Protein AF-A0A2V6PQA6-F1 (afdb_monomer)

Mean predicted aligned error: 8.8 Å

Secondary structure (DSSP, 8-state):
-----SGGG-S---HHHHHHHHHHHHHHHHT-SS--S--S---EEE--SS-EEE-S--HHHHHHTT----EEEEESTT-HHHHHTT----EEEEETHHHHHTT--HHHHHHHS--SSSTTHHHHHHHHHHHHHHHHPPPP---

Foldseek 3Di:
DDADFAPVVHDDRDPVRRVQSVVLRVCVVPVPPDDPDRDPKDWDWDVDVVIDIDIDDDPVRCVVVVHDWFKFKFFLLPQPLCVVVVRRHDMDMDIQVVCPVVVHDLVNQLVPQDDDRDPSVRSNRRSVRRVVVVVVDDPDPDD

Sequence (143 aa):
GVFAAGDVIGPPGLASIAMEQARVAVCHAFGIDFKKVADRFHPTYVFSIPEAAWVGLTEEEARTGGLDYETGRSSFGTNAKARISGFPDGLVKLVFQFVIHESGTIEHFIDATFAVPTRSEAYKYAAYDGLTRLSRRKPAMTR

Structure (mmCIF, N/CA/C/O backbone):
data_AF-A0A2V6PQA6-F1
#
_entry.id   AF-A0A2V6PQA6-F1
#
loop_
_atom_site.group_PDB
_atom_site.id
_atom_site.type_symbol
_atom_site.label_atom_id
_atom_site.label_alt_id
_atom_site.label_comp_id
_atom_site.label_asym_id
_atom_site.label_entity_id
_atom_site.label_seq_id
_atom_site.pdbx_PDB_ins_code
_atom_site.Cartn_x
_atom_site.Cartn_y
_atom_site.Cartn_z
_atom_site.occupancy
_atom_site.B_iso_or_equiv
_atom_site.auth_seq_id
_atom_site.auth_comp_id
_atom_site.auth_asym_id
_atom_site.auth_atom_id
_atom_site.pdbx_PDB_model_num
ATOM 1 N N . GLY A 1 1 ? -17.694 8.487 26.019 1.00 84.44 1 GLY A N 1
ATOM 2 C CA . GLY A 1 1 ? -16.249 8.319 26.280 1.00 84.44 1 GLY A CA 1
ATOM 3 C C . GLY A 1 1 ? -15.473 9.432 25.604 1.00 84.44 1 GLY A C 1
ATOM 4 O O . GLY A 1 1 ? -16.081 10.202 24.871 1.00 84.44 1 GLY A O 1
ATOM 5 N N . VAL A 1 2 ? -14.166 9.523 25.855 1.00 94.00 2 VAL A N 1
ATOM 6 C CA . VAL A 1 2 ? -13.243 10.432 25.149 1.00 94.00 2 VAL A CA 1
ATOM 7 C C . VAL A 1 2 ? -12.472 9.610 24.114 1.00 94.00 2 VAL A C 1
ATOM 9 O O . VAL A 1 2 ? -12.054 8.497 24.426 1.00 94.00 2 VAL A O 1
ATOM 12 N N . PHE A 1 3 ? -12.307 10.134 22.899 1.00 94.81 3 PHE A N 1
ATOM 13 C CA . PHE A 1 3 ? -11.633 9.455 21.787 1.00 94.81 3 PHE A CA 1
ATOM 14 C C . PHE A 1 3 ? -10.493 10.318 21.240 1.00 94.81 3 PHE A C 1
ATOM 16 O O . PHE A 1 3 ? -10.538 11.542 21.352 1.00 94.81 3 PHE A O 1
ATOM 23 N N . ALA A 1 4 ? -9.496 9.679 20.630 1.00 94.00 4 ALA A N 1
ATOM 24 C CA . ALA A 1 4 ? -8.336 10.334 20.034 1.00 94.00 4 ALA A CA 1
ATOM 25 C C . ALA A 1 4 ? -7.954 9.653 18.709 1.00 94.00 4 ALA A C 1
ATOM 27 O O . ALA A 1 4 ? -8.195 8.458 18.535 1.00 94.00 4 ALA A O 1
ATOM 28 N N . ALA A 1 5 ? -7.385 10.422 17.780 1.00 94.75 5 ALA A N 1
ATOM 29 C CA . ALA A 1 5 ? -6.944 9.966 16.463 1.00 94.75 5 ALA A CA 1
ATOM 30 C C . ALA A 1 5 ? -5.798 10.852 15.946 1.00 94.75 5 ALA A C 1
ATOM 32 O O . ALA A 1 5 ? -5.688 12.014 16.341 1.00 94.75 5 ALA A O 1
ATOM 33 N N . GLY A 1 6 ? -4.986 10.313 15.038 1.00 94.00 6 GLY A N 1
ATOM 34 C CA . GLY A 1 6 ? -3.800 10.959 14.483 1.00 94.00 6 GLY A CA 1
ATOM 35 C C . GLY A 1 6 ? -2.579 10.834 15.389 1.00 94.00 6 GLY A C 1
ATOM 36 O O . GLY A 1 6 ? -2.540 10.008 16.296 1.00 94.00 6 GLY A O 1
ATOM 37 N N . ASP A 1 7 ? -1.586 11.688 15.169 1.00 95.50 7 ASP A N 1
ATOM 38 C CA . ASP A 1 7 ? -0.260 11.583 15.796 1.00 95.50 7 ASP A CA 1
ATOM 39 C C . ASP A 1 7 ? -0.286 11.546 17.335 1.00 95.50 7 ASP A C 1
ATOM 41 O O . ASP A 1 7 ? 0.620 11.003 17.966 1.00 95.50 7 ASP A O 1
ATOM 45 N N . VAL A 1 8 ? -1.352 12.066 17.956 1.00 95.25 8 VAL A N 1
ATOM 46 C CA . VAL A 1 8 ? -1.566 12.019 19.412 1.00 95.25 8 VAL A CA 1
ATOM 47 C C . VAL A 1 8 ? -1.670 10.591 19.967 1.00 95.25 8 VAL A C 1
ATOM 49 O O . VAL A 1 8 ? -1.405 10.385 21.149 1.00 95.25 8 VAL A O 1
ATOM 52 N N . ILE A 1 9 ? -2.038 9.602 19.140 1.00 92.38 9 ILE A N 1
ATOM 53 C CA . ILE A 1 9 ? -2.107 8.187 19.540 1.00 92.38 9 ILE A CA 1
ATOM 54 C C . ILE A 1 9 ? -0.844 7.389 19.178 1.00 92.38 9 ILE A C 1
ATOM 56 O O . ILE A 1 9 ? -0.793 6.186 19.431 1.00 92.38 9 ILE A O 1
ATOM 60 N N . GLY A 1 10 ? 0.188 8.050 18.641 1.00 89.62 10 GLY A N 1
ATOM 61 C CA . GLY A 1 10 ? 1.462 7.438 18.270 1.00 89.62 10 GLY A CA 1
ATOM 62 C C . GLY A 1 10 ? 1.595 7.109 16.774 1.00 89.62 10 GLY A C 1
ATOM 63 O O . GLY A 1 10 ? 0.729 7.459 15.972 1.00 89.62 10 GLY A O 1
ATOM 64 N N . PRO A 1 11 ? 2.713 6.476 16.373 1.00 84.75 11 PRO A N 1
ATOM 65 C CA . PRO A 1 11 ? 3.011 6.182 14.970 1.00 84.75 11 PRO A CA 1
ATOM 66 C C . PRO A 1 11 ? 2.042 5.154 14.344 1.00 84.75 11 PRO A C 1
ATOM 68 O O . PRO A 1 11 ? 1.489 4.325 15.070 1.00 84.75 11 PRO A O 1
ATOM 71 N N . PRO A 1 12 ? 1.895 5.134 12.999 1.00 81.19 12 PRO A N 1
ATOM 72 C CA . PRO A 1 12 ? 2.593 5.969 12.013 1.00 81.19 12 PRO A CA 1
ATOM 73 C C . PRO A 1 12 ? 1.897 7.322 11.801 1.00 81.19 12 PRO A C 1
ATOM 75 O O . PRO A 1 12 ? 0.687 7.374 11.591 1.00 81.19 12 PRO A O 1
ATOM 78 N N . GLY A 1 13 ? 2.673 8.412 11.796 1.00 86.56 13 GLY A N 1
ATOM 79 C CA . GLY A 1 13 ? 2.163 9.774 11.595 1.00 86.56 13 GLY A CA 1
ATOM 80 C C . GLY A 1 13 ? 1.854 10.081 10.129 1.00 86.56 13 GLY A C 1
ATOM 81 O O . GLY A 1 13 ? 2.609 10.786 9.462 1.00 86.56 13 GLY A O 1
ATOM 82 N N . LEU A 1 14 ? 0.774 9.498 9.601 1.00 89.62 14 LEU A N 1
ATOM 83 C CA . LEU A 1 14 ? 0.294 9.719 8.235 1.00 89.62 14 LEU A CA 1
ATOM 84 C C . LEU A 1 14 ? -1.124 10.291 8.252 1.00 89.62 14 LEU A C 1
ATOM 86 O O . LEU A 1 14 ? -2.009 9.778 8.936 1.00 89.62 14 LEU A O 1
ATOM 90 N N . ALA A 1 15 ? -1.371 11.307 7.423 1.00 91.12 15 ALA A N 1
ATOM 91 C CA . ALA A 1 15 ? -2.685 11.944 7.328 1.00 91.12 15 ALA A CA 1
ATOM 92 C C . ALA A 1 15 ? -3.798 10.954 6.933 1.00 91.12 15 ALA A C 1
ATOM 94 O O . ALA A 1 15 ? -4.892 11.002 7.489 1.00 91.12 15 ALA A O 1
ATOM 95 N N . SER A 1 16 ? -3.513 10.021 6.019 1.00 89.81 16 SER A N 1
ATOM 96 C CA . SER A 1 16 ? -4.447 8.958 5.622 1.00 89.81 16 SER A CA 1
ATOM 97 C C . SER A 1 16 ? -4.841 8.062 6.801 1.00 89.81 16 SER A C 1
ATOM 99 O O . SER A 1 16 ? -6.025 7.778 6.984 1.00 89.81 16 SER A O 1
ATOM 101 N N . ILE A 1 17 ? -3.869 7.687 7.638 1.00 90.44 17 ILE A N 1
ATOM 102 C CA . ILE A 1 17 ? -4.092 6.890 8.850 1.00 90.44 17 ILE A CA 1
ATOM 103 C C . ILE A 1 17 ? -4.904 7.693 9.868 1.00 90.44 17 ILE A C 1
ATOM 105 O O . ILE A 1 17 ? -5.867 7.177 10.428 1.00 90.44 17 ILE A O 1
ATOM 109 N N . ALA A 1 18 ? -4.584 8.973 10.071 1.00 93.38 18 ALA A N 1
ATOM 110 C CA . ALA A 1 18 ? -5.338 9.837 10.976 1.00 93.38 18 ALA A CA 1
ATOM 111 C C . ALA A 1 18 ? -6.820 9.947 10.566 1.00 93.38 18 ALA A C 1
ATOM 113 O O . ALA A 1 18 ? -7.708 9.861 11.417 1.00 93.38 18 ALA A O 1
ATOM 114 N N . MET A 1 19 ? -7.108 10.078 9.264 1.00 93.44 19 MET A N 1
ATOM 115 C CA . MET A 1 19 ? -8.482 10.101 8.738 1.00 93.44 19 MET A CA 1
ATOM 116 C C . MET A 1 19 ? -9.225 8.787 8.997 1.00 93.44 19 MET A C 1
ATOM 118 O O . MET A 1 19 ? -10.425 8.786 9.283 1.00 93.44 19 MET A O 1
ATOM 122 N N . GLU A 1 20 ? -8.531 7.659 8.893 1.00 92.44 20 GLU A N 1
ATOM 123 C CA . GLU A 1 20 ? -9.099 6.347 9.166 1.00 92.44 20 GLU A CA 1
ATOM 124 C C . GLU A 1 20 ? -9.371 6.131 10.660 1.00 92.44 20 GLU A C 1
ATOM 126 O O . GLU A 1 20 ? -10.477 5.740 11.041 1.00 92.44 20 GLU A O 1
ATOM 131 N N . GLN A 1 21 ? -8.401 6.454 11.513 1.00 93.94 21 GLN A N 1
ATOM 132 C CA . GLN A 1 21 ? -8.542 6.417 12.968 1.00 93.94 21 GLN A CA 1
ATOM 133 C C . GLN A 1 21 ? -9.698 7.314 13.431 1.00 93.94 21 GLN A C 1
ATOM 135 O O . GLN A 1 21 ? -10.512 6.902 14.259 1.00 93.94 21 GLN A O 1
ATOM 140 N N . ALA A 1 22 ? -9.836 8.510 12.850 1.00 94.88 22 ALA A N 1
ATOM 141 C CA . ALA A 1 22 ? -10.949 9.412 13.134 1.00 94.88 22 ALA A CA 1
ATOM 142 C C . ALA A 1 22 ? -12.300 8.789 12.752 1.00 94.88 22 ALA A C 1
ATOM 144 O O . ALA A 1 22 ? -13.277 8.917 13.491 1.00 94.88 22 ALA A O 1
ATOM 145 N N . ARG A 1 23 ? -12.359 8.057 11.634 1.00 95.19 23 ARG A N 1
ATOM 146 C CA . ARG A 1 23 ? -13.569 7.341 11.212 1.00 95.19 23 ARG A CA 1
ATOM 147 C C . ARG A 1 23 ? -13.982 6.279 12.228 1.00 95.19 23 ARG A C 1
ATOM 149 O O . ARG A 1 23 ? -15.161 6.205 12.567 1.00 95.19 23 ARG A O 1
ATOM 156 N N . VAL A 1 24 ? -13.026 5.504 12.739 1.00 95.12 24 VAL A N 1
ATOM 157 C CA . VAL A 1 24 ? -13.261 4.507 13.798 1.00 95.12 24 VAL A CA 1
ATOM 158 C C . VAL A 1 24 ? -13.737 5.180 15.086 1.00 95.12 24 VAL A C 1
ATOM 160 O O . VAL A 1 24 ? -14.733 4.762 15.675 1.00 95.12 24 VAL A O 1
ATOM 163 N N . ALA A 1 25 ? -13.074 6.265 15.496 1.00 95.44 25 ALA A N 1
ATOM 164 C CA . ALA A 1 25 ? -13.441 7.027 16.685 1.00 95.44 25 ALA A CA 1
ATOM 165 C C . ALA A 1 25 ? -14.884 7.554 16.614 1.00 95.44 25 ALA A C 1
ATOM 167 O O . ALA A 1 25 ? -15.641 7.393 17.569 1.00 95.44 25 ALA A O 1
ATOM 168 N N . VAL A 1 26 ? -15.292 8.121 15.473 1.00 95.94 26 VAL A N 1
ATOM 169 C CA . VAL A 1 26 ? -16.669 8.590 15.244 1.00 95.94 26 VAL A CA 1
ATOM 170 C C . VAL A 1 26 ? -17.659 7.426 15.269 1.00 95.94 26 VAL A C 1
ATOM 172 O O . VAL A 1 26 ? -18.704 7.537 15.909 1.00 95.94 26 VAL A O 1
ATOM 175 N N . CYS A 1 27 ? -17.335 6.289 14.643 1.00 95.88 27 CYS A N 1
ATOM 176 C CA . CYS A 1 27 ? -18.214 5.120 14.678 1.00 95.88 27 CYS A CA 1
ATOM 177 C C . CYS A 1 27 ? -18.465 4.646 16.115 1.00 95.88 27 CYS A C 1
ATOM 179 O O . CYS A 1 27 ? -19.608 4.392 16.487 1.00 95.88 27 CYS A O 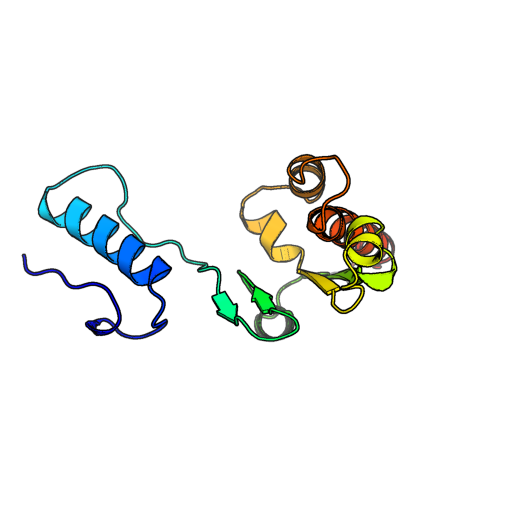1
ATOM 181 N N . HIS A 1 28 ? -17.429 4.610 16.956 1.00 95.19 28 HIS A N 1
ATOM 182 C CA . HIS A 1 28 ? -17.580 4.265 18.369 1.00 95.19 28 HIS A CA 1
ATOM 183 C C . HIS A 1 28 ? -18.314 5.334 19.180 1.00 95.19 28 HIS A C 1
ATOM 185 O O . HIS A 1 28 ? -19.131 4.992 20.033 1.00 95.19 28 HIS A O 1
ATOM 191 N N . ALA A 1 29 ? -18.056 6.617 18.923 1.00 96.19 29 ALA A N 1
ATOM 192 C CA . ALA A 1 29 ? -18.690 7.713 19.649 1.00 96.19 29 ALA A CA 1
ATOM 193 C C . ALA A 1 29 ? -20.212 7.749 19.451 1.00 96.19 29 ALA A C 1
ATOM 195 O O . ALA A 1 29 ? -20.940 8.059 20.392 1.00 96.19 29 ALA A O 1
ATOM 196 N N . PHE A 1 30 ? -20.677 7.408 18.247 1.00 95.69 30 PHE A N 1
ATOM 197 C CA . PHE A 1 30 ? -22.091 7.464 17.869 1.00 95.69 30 PHE A CA 1
ATOM 198 C C 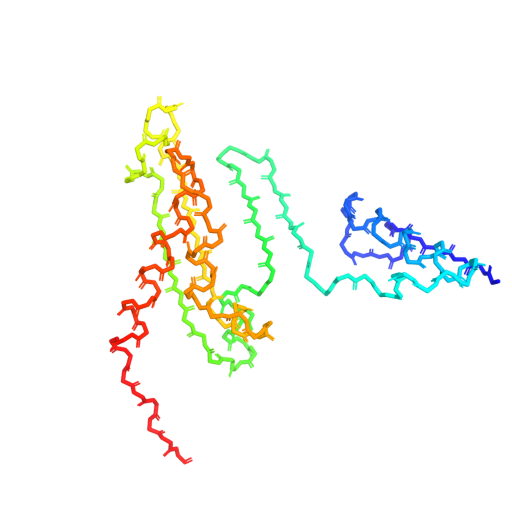. PHE A 1 30 ? -22.767 6.090 17.757 1.00 95.69 30 PHE A C 1
ATOM 200 O O . PHE A 1 30 ? -23.935 6.023 17.388 1.00 95.69 30 PHE A O 1
ATOM 207 N N . GLY A 1 31 ? -22.062 4.996 18.063 1.00 94.81 31 GLY A N 1
ATOM 208 C CA . GLY A 1 31 ? -22.612 3.641 17.949 1.00 94.81 31 GLY A CA 1
ATOM 209 C C . GLY A 1 31 ? -22.963 3.235 16.511 1.00 94.81 31 GLY A C 1
ATOM 210 O O . GLY A 1 31 ? -23.908 2.481 16.300 1.00 94.81 31 GLY A O 1
ATOM 211 N N . ILE A 1 32 ? -22.230 3.746 15.520 1.00 96.19 32 ILE A N 1
ATOM 212 C CA . ILE A 1 32 ? -22.448 3.443 14.101 1.00 96.19 32 ILE A CA 1
ATOM 213 C C . ILE A 1 32 ? -21.776 2.106 13.773 1.00 96.19 32 ILE A C 1
ATOM 215 O O . ILE A 1 32 ? -20.554 1.973 13.874 1.00 96.19 32 ILE A O 1
ATOM 219 N N . ASP A 1 33 ? -22.561 1.126 13.328 1.00 94.19 33 ASP A N 1
ATOM 220 C CA . ASP A 1 33 ? -22.055 -0.186 12.911 1.00 94.19 33 ASP A CA 1
ATOM 221 C C . ASP A 1 33 ? -21.501 -0.142 11.478 1.00 94.19 33 ASP A C 1
ATOM 223 O O . ASP A 1 33 ? -22.128 -0.601 10.528 1.00 94.19 33 ASP A O 1
ATOM 227 N N . PHE A 1 34 ? -20.339 0.498 11.313 1.00 90.88 34 PHE A N 1
ATOM 228 C CA . PHE A 1 34 ? -19.677 0.651 10.012 1.00 90.88 34 PHE A CA 1
ATOM 229 C C . PHE A 1 34 ? -18.199 0.245 10.043 1.00 90.88 34 PHE A C 1
ATOM 231 O O . PHE A 1 34 ? -17.819 -0.734 9.407 1.00 90.88 34 PHE A O 1
ATOM 238 N N . LYS A 1 35 ? -17.347 0.970 10.783 1.00 88.44 35 LYS A N 1
ATOM 239 C CA . LYS A 1 35 ? -15.907 0.675 10.878 1.00 88.44 35 LYS A CA 1
ATOM 240 C C . LYS A 1 35 ? -15.448 0.709 12.334 1.00 88.44 35 LYS A C 1
ATOM 242 O O . LYS A 1 35 ? -15.530 1.747 12.981 1.00 88.44 35 LYS A O 1
ATOM 247 N N . LYS A 1 36 ? -14.978 -0.437 12.841 1.00 88.69 36 LYS A N 1
ATOM 248 C CA . LYS A 1 36 ? -14.632 -0.646 14.266 1.00 88.69 36 LYS A CA 1
ATOM 249 C C . LYS A 1 36 ? -13.132 -0.676 14.547 1.00 88.69 36 LYS A C 1
ATOM 251 O O . LYS A 1 36 ? -12.705 -0.442 15.671 1.00 88.69 36 LYS A O 1
ATOM 256 N N . VAL A 1 37 ? -12.331 -0.971 13.531 1.00 88.88 37 VAL A N 1
ATOM 257 C CA . VAL A 1 37 ? -10.871 -1.031 13.621 1.00 88.88 37 VAL A CA 1
ATOM 258 C C . VAL A 1 37 ? -10.271 -0.342 12.406 1.00 88.88 37 VAL A C 1
ATOM 260 O O . VAL A 1 37 ? -10.886 -0.333 11.337 1.00 88.88 37 VAL A O 1
ATOM 263 N N . ALA A 1 38 ? -9.107 0.276 12.594 1.00 85.50 38 ALA A N 1
ATOM 264 C CA . ALA A 1 38 ? -8.294 0.740 11.479 1.00 85.50 38 ALA A CA 1
ATOM 265 C C . ALA A 1 38 ? -7.634 -0.470 10.805 1.00 85.50 38 ALA A C 1
ATOM 267 O O . ALA A 1 38 ? -7.410 -1.502 11.447 1.00 85.50 38 ALA A O 1
ATOM 268 N N . ASP A 1 39 ? -7.360 -0.346 9.516 1.00 82.69 39 ASP A N 1
ATOM 269 C CA . ASP A 1 39 ? -6.773 -1.393 8.704 1.00 82.69 39 ASP A CA 1
ATOM 270 C C . ASP A 1 39 ? -5.370 -1.708 9.220 1.00 82.69 39 ASP A C 1
ATOM 272 O O . ASP A 1 39 ? -4.595 -0.831 9.580 1.00 82.69 39 ASP A O 1
ATOM 276 N N . ARG A 1 40 ? -5.018 -2.992 9.263 1.00 81.06 40 ARG A N 1
ATOM 277 C CA . ARG A 1 40 ? -3.708 -3.420 9.772 1.00 81.06 40 ARG A CA 1
ATOM 278 C C . ARG A 1 40 ? -2.551 -2.894 8.917 1.00 81.06 40 ARG A C 1
ATOM 280 O O . ARG A 1 40 ? -1.449 -2.686 9.425 1.00 81.06 40 ARG A O 1
ATOM 287 N N . PHE A 1 41 ? -2.783 -2.753 7.616 1.00 80.94 41 PHE A N 1
ATOM 288 C CA . PHE A 1 41 ? -1.765 -2.403 6.639 1.00 80.94 41 PHE A CA 1
ATOM 289 C C . PHE A 1 41 ? -2.070 -1.049 6.029 1.00 80.94 41 PHE A C 1
ATOM 291 O O . PHE A 1 41 ? -3.040 -0.883 5.296 1.00 80.94 41 PHE A O 1
ATOM 298 N N . HIS A 1 42 ? -1.191 -0.097 6.303 1.00 82.56 42 HIS A N 1
ATOM 299 C CA . HIS A 1 42 ? -1.344 1.270 5.842 1.00 82.56 42 HIS A CA 1
ATOM 300 C C . HIS A 1 42 ? -0.390 1.523 4.670 1.00 82.56 42 HIS A C 1
ATOM 302 O O . HIS A 1 42 ? 0.820 1.314 4.822 1.00 82.56 42 HIS A O 1
ATOM 308 N N . PRO A 1 43 ? -0.885 1.986 3.511 1.00 82.12 43 PRO A N 1
ATOM 309 C CA . PRO A 1 43 ? -0.014 2.445 2.443 1.00 82.12 43 PRO A CA 1
ATOM 310 C C . PRO A 1 43 ? 0.861 3.597 2.933 1.00 82.12 43 PRO A C 1
ATOM 312 O O . PRO A 1 43 ? 0.360 4.620 3.402 1.00 82.12 43 PRO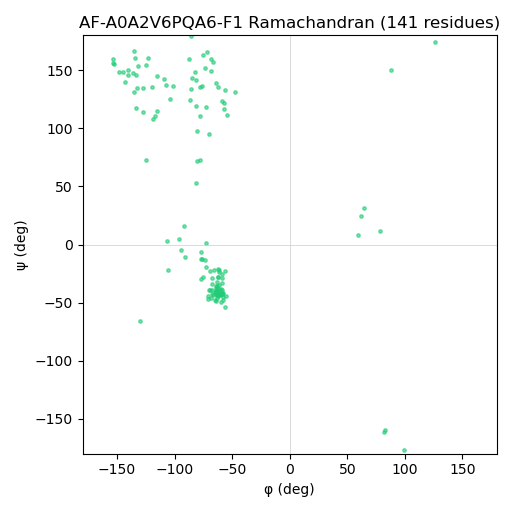 A O 1
ATOM 315 N N . THR A 1 44 ? 2.170 3.422 2.810 1.00 83.50 44 THR A N 1
ATOM 316 C CA . THR A 1 44 ? 3.166 4.450 3.108 1.00 83.50 44 THR A CA 1
ATOM 317 C C . THR A 1 44 ? 3.775 4.934 1.805 1.00 83.50 44 THR A C 1
ATOM 319 O O . THR A 1 44 ? 3.979 4.153 0.875 1.00 83.50 44 THR A O 1
ATOM 322 N N . TYR A 1 45 ? 4.042 6.232 1.729 1.00 84.81 45 TYR A N 1
ATOM 323 C CA . TYR A 1 45 ? 4.549 6.891 0.536 1.00 84.81 45 TYR A CA 1
ATOM 324 C C . TYR A 1 45 ? 5.600 7.938 0.905 1.00 84.81 45 TYR A C 1
ATOM 326 O O . TYR A 1 45 ? 5.517 8.609 1.932 1.00 84.81 45 TYR A O 1
ATOM 334 N N . VAL A 1 46 ? 6.588 8.079 0.032 1.00 85.56 46 VAL A N 1
ATOM 335 C CA . VAL A 1 46 ? 7.650 9.077 0.073 1.00 85.56 46 VAL A CA 1
ATOM 336 C C . VAL A 1 46 ? 7.662 9.756 -1.290 1.00 85.56 46 VAL A C 1
ATOM 338 O O . VAL A 1 46 ? 7.967 9.134 -2.309 1.00 85.56 46 VAL A O 1
ATOM 341 N N . PHE A 1 47 ? 7.328 11.045 -1.308 1.00 85.56 47 PHE A N 1
ATOM 342 C CA . PHE A 1 47 ? 7.276 11.867 -2.520 1.00 85.56 47 PHE A CA 1
ATOM 343 C C . PHE A 1 47 ? 8.672 12.372 -2.927 1.00 85.56 47 PHE A C 1
ATOM 345 O O . PHE A 1 47 ? 8.907 13.572 -3.055 1.00 85.56 47 PHE A O 1
ATOM 352 N N . SER A 1 48 ? 9.628 11.450 -3.061 1.00 84.62 48 SER A N 1
ATOM 353 C CA . SER A 1 48 ? 10.967 11.708 -3.601 1.00 84.62 48 SER A CA 1
ATOM 354 C C . SER A 1 48 ? 10.988 11.607 -5.131 1.00 84.62 48 SER A C 1
ATOM 356 O O . SER A 1 48 ? 9.977 11.307 -5.759 1.00 84.62 48 SER A O 1
ATOM 358 N N . ILE A 1 49 ? 12.154 11.832 -5.745 1.00 81.94 49 ILE A N 1
ATOM 359 C CA 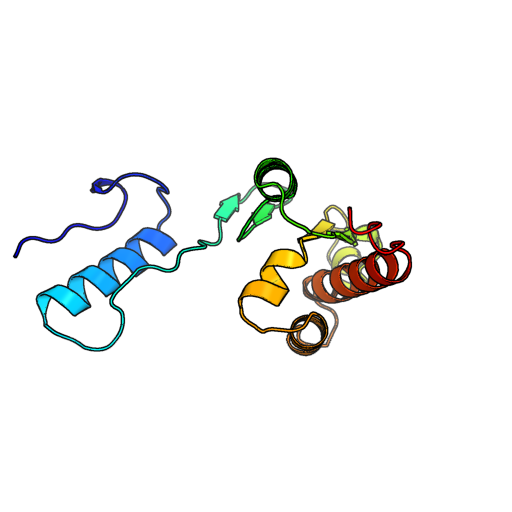. ILE A 1 49 ? 12.392 11.547 -7.166 1.00 81.94 49 ILE A CA 1
ATOM 360 C C . ILE A 1 49 ? 13.481 10.463 -7.259 1.00 81.94 49 ILE A C 1
ATOM 362 O O . ILE A 1 49 ? 14.634 10.765 -6.944 1.00 81.94 49 ILE A O 1
ATOM 366 N N . PRO A 1 50 ? 13.153 9.223 -7.678 1.00 81.81 50 PRO A N 1
ATOM 367 C CA . PRO A 1 50 ? 11.806 8.700 -7.944 1.00 81.81 50 PRO A CA 1
ATOM 368 C C . PRO A 1 50 ? 10.968 8.551 -6.662 1.00 81.81 50 PRO A C 1
ATOM 370 O O . PRO A 1 50 ? 11.509 8.484 -5.556 1.00 81.81 50 PRO A O 1
ATOM 373 N N . GLU A 1 51 ? 9.646 8.498 -6.812 1.00 84.44 51 GLU A N 1
ATOM 374 C CA . GLU A 1 51 ? 8.718 8.265 -5.700 1.00 84.44 51 GLU A CA 1
ATOM 375 C C . GLU A 1 51 ? 8.857 6.831 -5.176 1.00 84.44 51 GLU A C 1
ATOM 377 O O . GLU A 1 51 ? 9.149 5.903 -5.937 1.00 84.44 51 GLU A O 1
ATOM 382 N N . ALA A 1 52 ? 8.604 6.637 -3.884 1.00 83.38 52 ALA A N 1
ATOM 383 C CA . ALA A 1 52 ? 8.559 5.316 -3.272 1.00 83.38 52 ALA A CA 1
ATOM 384 C C . ALA A 1 52 ? 7.250 5.137 -2.509 1.00 83.38 52 ALA A C 1
ATOM 386 O O . ALA A 1 52 ? 6.843 6.009 -1.749 1.00 83.38 52 ALA A O 1
ATOM 387 N N . ALA A 1 53 ? 6.598 3.993 -2.685 1.00 85.25 53 ALA A N 1
ATOM 388 C CA . ALA A 1 53 ? 5.421 3.625 -1.915 1.00 85.25 53 ALA A CA 1
ATOM 389 C C . ALA A 1 53 ? 5.413 2.120 -1.661 1.00 85.25 53 ALA A C 1
ATOM 391 O O . ALA A 1 53 ? 5.909 1.340 -2.477 1.00 85.25 53 ALA A O 1
ATOM 392 N N . TRP A 1 54 ? 4.865 1.714 -0.523 1.00 84.56 54 TRP A N 1
ATOM 393 C CA . TRP A 1 54 ? 4.716 0.312 -0.155 1.00 84.56 54 TRP A CA 1
ATOM 394 C C . TRP A 1 54 ? 3.535 0.128 0.797 1.00 84.56 54 TRP A C 1
ATOM 396 O O . TRP A 1 54 ? 3.070 1.063 1.448 1.00 84.56 54 TRP A O 1
ATOM 406 N N . VAL A 1 55 ? 3.046 -1.101 0.871 1.00 84.31 55 VAL A N 1
ATOM 407 C CA . VAL A 1 55 ? 2.013 -1.538 1.809 1.00 84.31 55 VAL A CA 1
ATOM 408 C C . VAL A 1 55 ? 2.272 -3.004 2.135 1.00 84.31 55 VAL A C 1
ATOM 410 O O . VAL A 1 55 ? 2.782 -3.742 1.291 1.00 84.31 55 VAL A O 1
ATOM 413 N N . GLY A 1 56 ? 1.932 -3.429 3.349 1.00 83.44 56 GLY A N 1
ATOM 414 C CA . GLY A 1 56 ? 2.163 -4.806 3.777 1.00 83.44 56 GLY A CA 1
ATOM 415 C C . GLY A 1 56 ? 3.585 -5.051 4.279 1.00 83.44 56 GLY A C 1
ATOM 416 O O . GLY A 1 56 ? 4.287 -4.124 4.678 1.00 83.44 56 GLY A O 1
ATOM 417 N N . LEU A 1 57 ? 3.975 -6.326 4.285 1.00 80.25 57 LEU A N 1
ATOM 418 C CA . LEU A 1 57 ? 5.275 -6.776 4.777 1.00 80.25 57 LEU A CA 1
ATOM 419 C C . LEU A 1 57 ? 6.374 -6.587 3.729 1.00 80.25 57 LEU A C 1
ATOM 421 O O . LEU A 1 57 ? 6.201 -6.866 2.540 1.00 80.25 57 LEU A O 1
ATOM 425 N N . THR A 1 58 ? 7.548 -6.201 4.201 1.00 83.94 58 THR A N 1
ATOM 426 C CA . THR A 1 58 ? 8.797 -6.266 3.447 1.00 83.94 58 THR A CA 1
ATOM 427 C C . THR A 1 58 ? 9.318 -7.707 3.361 1.00 83.94 58 THR A C 1
ATOM 429 O O . THR A 1 58 ? 8.953 -8.578 4.150 1.00 83.94 58 THR A O 1
ATOM 432 N N . GLU A 1 59 ? 10.236 -7.973 2.423 1.00 80.75 59 GLU A N 1
ATOM 433 C CA . GLU A 1 59 ? 10.957 -9.260 2.381 1.00 80.75 59 GLU A CA 1
ATOM 434 C C . GLU A 1 59 ? 11.733 -9.542 3.673 1.00 80.75 59 GLU A C 1
ATOM 436 O O . GLU A 1 59 ? 11.887 -10.701 4.053 1.00 80.75 59 GLU A O 1
ATOM 441 N N . GLU A 1 60 ? 12.245 -8.497 4.329 1.00 81.88 60 GLU A N 1
ATOM 442 C CA . GLU A 1 60 ? 12.993 -8.630 5.580 1.00 81.88 60 GLU A CA 1
ATOM 443 C C . GLU A 1 60 ? 12.084 -9.084 6.719 1.00 81.88 60 GLU A C 1
ATOM 445 O O . GLU A 1 60 ? 12.404 -10.033 7.434 1.00 81.88 60 GLU A O 1
ATOM 450 N N . GLU A 1 61 ? 10.915 -8.456 6.845 1.00 82.19 61 GLU A N 1
ATOM 451 C CA . GLU A 1 61 ? 9.907 -8.826 7.838 1.00 82.19 61 GLU A CA 1
ATOM 452 C C . GLU A 1 61 ? 9.345 -10.222 7.567 1.00 82.19 61 GLU A C 1
ATOM 454 O O . GLU A 1 61 ? 9.205 -11.012 8.499 1.00 82.19 61 GLU A O 1
ATOM 459 N N . ALA A 1 62 ? 9.088 -10.568 6.301 1.00 80.38 62 ALA A N 1
ATOM 460 C CA . ALA A 1 62 ? 8.637 -11.906 5.931 1.00 80.38 62 ALA A CA 1
ATOM 461 C C . ALA A 1 62 ? 9.689 -12.975 6.272 1.00 80.38 62 ALA A C 1
ATOM 463 O O . ALA A 1 62 ? 9.363 -14.011 6.852 1.00 80.38 62 ALA A O 1
ATOM 464 N N . ARG A 1 63 ? 10.971 -12.700 5.993 1.00 81.25 63 ARG A N 1
ATOM 465 C CA . ARG A 1 63 ? 12.081 -13.597 6.343 1.00 81.25 63 ARG A CA 1
ATOM 466 C C . ARG A 1 63 ? 12.237 -13.748 7.853 1.00 81.25 63 ARG A C 1
ATOM 468 O O . ARG A 1 63 ? 12.352 -14.869 8.339 1.00 81.25 63 ARG A O 1
ATOM 475 N N . THR A 1 64 ? 12.226 -12.637 8.584 1.00 86.38 64 THR A N 1
ATOM 476 C CA . THR A 1 64 ? 12.367 -12.621 10.049 1.00 86.38 64 THR A CA 1
ATOM 477 C C . THR A 1 64 ? 11.193 -13.324 10.727 1.00 86.38 64 THR A C 1
ATOM 479 O O . THR A 1 64 ? 11.380 -14.032 11.712 1.00 86.38 64 THR A O 1
ATOM 482 N N . GLY A 1 65 ? 9.990 -13.196 10.165 1.00 81.06 65 GLY A N 1
ATOM 483 C CA . GLY A 1 65 ? 8.792 -13.891 10.625 1.00 81.06 65 GLY A CA 1
ATOM 484 C C . GLY A 1 65 ? 8.759 -15.389 10.311 1.00 81.06 65 GLY A C 1
ATOM 485 O O . GLY A 1 65 ? 7.762 -16.034 10.625 1.00 81.06 65 GLY A O 1
ATOM 486 N N . GLY A 1 66 ? 9.802 -15.948 9.680 1.00 80.06 66 GLY A N 1
ATOM 487 C CA . GLY A 1 66 ? 9.845 -17.357 9.276 1.00 80.06 66 GLY A CA 1
ATOM 488 C C . GLY A 1 66 ? 8.759 -17.714 8.266 1.00 80.06 66 GLY A C 1
ATOM 489 O O . GLY A 1 66 ? 8.315 -18.860 8.199 1.00 80.06 66 GLY A O 1
ATOM 490 N N . LEU A 1 67 ? 8.284 -16.717 7.527 1.00 76.62 67 LEU A N 1
ATOM 491 C CA . LEU A 1 67 ? 7.140 -16.878 6.672 1.00 76.62 67 LEU A CA 1
ATOM 492 C C . LEU A 1 67 ? 7.539 -17.451 5.316 1.00 76.62 67 LEU A C 1
ATOM 494 O O . LEU A 1 67 ? 8.575 -17.091 4.753 1.00 76.62 67 LEU A O 1
ATOM 498 N N . ASP A 1 68 ? 6.685 -18.312 4.765 1.00 74.94 68 ASP A N 1
ATOM 499 C CA . ASP A 1 68 ? 6.876 -18.768 3.400 1.00 74.94 68 ASP A CA 1
ATOM 500 C C . ASP A 1 68 ? 6.402 -17.696 2.414 1.00 74.94 68 ASP A C 1
ATOM 502 O O . ASP A 1 68 ? 5.205 -17.424 2.304 1.00 74.94 68 ASP A O 1
ATOM 506 N N . TYR A 1 69 ? 7.342 -17.072 1.707 1.00 74.75 69 TYR A N 1
ATOM 507 C CA . TYR A 1 69 ? 7.054 -16.027 0.734 1.00 74.75 69 TYR A CA 1
ATOM 508 C C . TYR A 1 69 ? 7.828 -16.244 -0.559 1.00 74.75 69 TYR A C 1
ATOM 510 O O . TYR A 1 69 ? 8.858 -16.916 -0.601 1.00 74.75 69 TYR A O 1
ATOM 518 N N . GLU A 1 70 ? 7.340 -15.607 -1.618 1.00 80.56 70 GLU A N 1
ATOM 519 C CA . GLU A 1 70 ? 8.127 -15.393 -2.822 1.00 80.56 70 GLU A CA 1
ATOM 520 C C . GLU A 1 70 ? 7.947 -13.955 -3.314 1.00 80.56 70 GLU A C 1
ATOM 522 O O . GLU A 1 70 ? 7.058 -13.239 -2.846 1.00 80.56 70 GLU A O 1
ATOM 527 N N . THR A 1 71 ? 8.797 -13.504 -4.232 1.00 81.81 71 THR A N 1
ATOM 528 C CA . THR A 1 71 ? 8.823 -12.130 -4.731 1.00 81.81 71 THR A CA 1
ATOM 529 C C . THR A 1 71 ? 8.862 -12.036 -6.235 1.00 81.81 71 THR A C 1
ATOM 531 O O . THR A 1 71 ? 9.344 -12.928 -6.921 1.00 81.81 71 THR A O 1
ATOM 534 N N . GLY A 1 72 ? 8.351 -10.925 -6.749 1.00 82.75 72 GLY A N 1
ATOM 535 C CA . GLY A 1 72 ? 8.234 -10.678 -8.177 1.00 82.75 72 GLY A CA 1
ATOM 536 C C . GLY A 1 72 ? 8.513 -9.219 -8.465 1.00 82.75 72 GLY A C 1
ATOM 537 O O . GLY A 1 72 ? 8.160 -8.353 -7.663 1.00 82.75 72 GLY A O 1
ATOM 538 N N . ARG A 1 73 ? 9.222 -8.931 -9.553 1.00 84.88 73 ARG A N 1
ATOM 539 C CA . ARG A 1 73 ? 9.704 -7.582 -9.867 1.00 84.88 73 ARG A CA 1
ATOM 540 C C . ARG A 1 73 ? 9.429 -7.222 -11.319 1.00 84.88 73 ARG A C 1
ATOM 542 O O . ARG A 1 73 ? 9.554 -8.052 -12.210 1.00 84.88 73 ARG A O 1
ATOM 549 N N . SER A 1 74 ? 9.140 -5.948 -11.553 1.00 87.88 74 SER A N 1
ATOM 550 C CA . SER A 1 74 ? 9.076 -5.354 -12.886 1.00 87.88 74 SER A CA 1
ATOM 551 C C . SER A 1 74 ? 9.784 -4.011 -12.885 1.00 87.88 74 SER A C 1
ATOM 553 O O . SER A 1 74 ? 9.511 -3.163 -12.040 1.00 87.88 74 SER A O 1
ATOM 555 N N . SER A 1 75 ? 10.668 -3.789 -13.853 1.00 87.88 75 SER A N 1
ATOM 556 C CA . SER A 1 75 ? 11.312 -2.488 -14.049 1.00 87.88 75 SER A CA 1
ATOM 557 C C . SER A 1 75 ? 10.400 -1.543 -14.834 1.00 87.88 75 SER A C 1
ATOM 559 O O . SER A 1 75 ? 9.652 -1.974 -15.712 1.00 87.88 75 SER A O 1
ATOM 561 N N . PHE A 1 76 ? 10.488 -0.241 -14.562 1.00 86.69 76 PHE A N 1
ATOM 562 C CA . PHE A 1 76 ? 9.892 0.776 -15.428 1.00 86.69 76 PHE A CA 1
ATOM 563 C C . PHE A 1 76 ? 10.658 0.962 -16.744 1.00 86.69 76 PHE A C 1
ATOM 565 O O . PHE A 1 76 ? 10.060 1.383 -17.732 1.00 86.69 76 PHE A O 1
ATOM 572 N N . GLY A 1 77 ? 11.923 0.539 -16.828 1.00 86.31 77 GLY A N 1
ATOM 573 C CA . GLY A 1 77 ? 12.708 0.610 -18.062 1.00 86.31 77 GLY A CA 1
ATOM 574 C C . GLY A 1 77 ? 12.126 -0.237 -19.199 1.00 86.31 77 GLY A C 1
ATOM 575 O O . GLY A 1 77 ? 12.272 0.112 -20.369 1.00 86.31 77 GLY A O 1
ATOM 576 N N . THR A 1 78 ? 11.410 -1.316 -18.870 1.00 85.31 78 THR A N 1
ATOM 577 C CA . THR A 1 78 ? 10.709 -2.176 -19.838 1.00 85.31 78 THR A CA 1
ATOM 578 C C . THR A 1 78 ? 9.240 -1.787 -20.039 1.00 85.31 78 THR A C 1
ATOM 580 O O . THR A 1 78 ? 8.578 -2.349 -20.908 1.00 85.31 78 THR A O 1
ATOM 583 N N . ASN A 1 79 ? 8.716 -0.815 -19.282 1.00 87.06 79 ASN A N 1
ATOM 584 C CA . ASN A 1 79 ? 7.332 -0.360 -19.389 1.00 87.06 79 ASN A CA 1
ATOM 585 C C . ASN A 1 79 ? 7.190 0.727 -20.471 1.00 87.06 79 ASN A C 1
ATOM 587 O O . ASN A 1 79 ? 7.839 1.776 -20.428 1.00 87.06 79 ASN A O 1
ATOM 591 N N . ALA A 1 80 ? 6.298 0.501 -21.440 1.00 84.19 80 ALA A N 1
ATOM 592 C CA . ALA A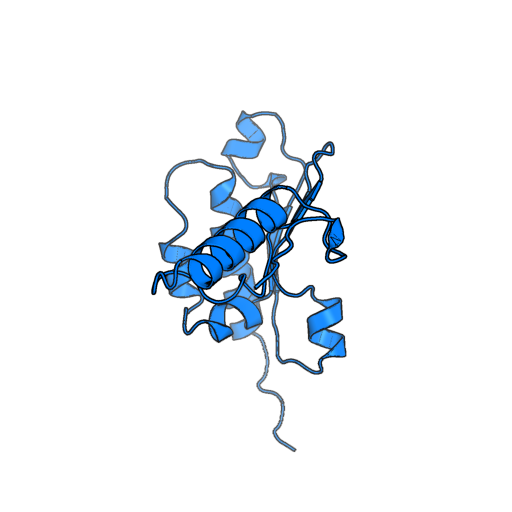 1 80 ? 6.110 1.411 -22.570 1.00 84.19 80 ALA A CA 1
ATOM 593 C C . ALA A 1 80 ? 5.657 2.816 -22.135 1.00 84.19 80 ALA A C 1
ATOM 595 O O . ALA A 1 80 ? 6.173 3.816 -22.638 1.00 84.19 80 ALA A O 1
ATOM 596 N N . LYS A 1 81 ? 4.738 2.916 -21.165 1.00 83.75 81 LYS A N 1
ATOM 597 C CA . LYS A 1 81 ? 4.240 4.207 -20.670 1.00 83.75 81 LYS A CA 1
ATOM 598 C C . LYS A 1 81 ? 5.318 4.990 -19.928 1.00 83.75 81 LYS A C 1
ATOM 600 O O . LYS A 1 81 ? 5.428 6.196 -20.137 1.00 83.75 81 LYS A O 1
ATOM 605 N N . ALA A 1 82 ? 6.108 4.323 -19.090 1.00 84.81 82 ALA A N 1
ATOM 606 C CA . ALA A 1 82 ? 7.216 4.931 -18.363 1.00 84.81 82 ALA A CA 1
ATOM 607 C C . ALA A 1 82 ? 8.226 5.560 -19.332 1.00 84.81 82 ALA A C 1
ATOM 609 O O . ALA A 1 82 ? 8.531 6.750 -19.209 1.00 84.81 82 ALA A O 1
ATOM 610 N N . ARG A 1 83 ? 8.615 4.811 -20.373 1.00 85.62 83 ARG A N 1
ATOM 611 C CA . ARG A 1 83 ? 9.495 5.295 -21.445 1.00 85.62 83 ARG A CA 1
ATOM 612 C C . ARG A 1 83 ? 8.918 6.488 -22.202 1.00 85.62 83 ARG A C 1
ATOM 614 O O . ARG A 1 83 ? 9.607 7.490 -22.346 1.00 85.62 83 ARG A O 1
ATOM 621 N N . ILE A 1 84 ? 7.660 6.411 -22.645 1.00 86.81 84 ILE A N 1
ATOM 622 C CA . ILE A 1 84 ? 6.996 7.520 -23.356 1.00 86.81 84 ILE A CA 1
ATOM 623 C C . ILE A 1 84 ? 6.900 8.768 -22.465 1.00 86.81 84 ILE A C 1
ATOM 625 O O . ILE A 1 84 ? 7.018 9.883 -22.957 1.00 86.81 84 ILE A O 1
ATOM 629 N N . SER A 1 85 ? 6.706 8.594 -21.153 1.00 86.38 85 SER A N 1
ATOM 630 C CA . SER A 1 85 ? 6.610 9.707 -20.200 1.00 86.38 85 SER A CA 1
ATOM 631 C C . SER A 1 85 ? 7.950 10.346 -19.817 1.00 86.38 85 SER A C 1
ATOM 633 O O . SER A 1 85 ? 7.933 11.342 -19.106 1.00 86.38 85 SER A O 1
ATOM 635 N N . GLY A 1 86 ? 9.088 9.788 -20.245 1.00 86.50 86 GLY A N 1
ATOM 636 C 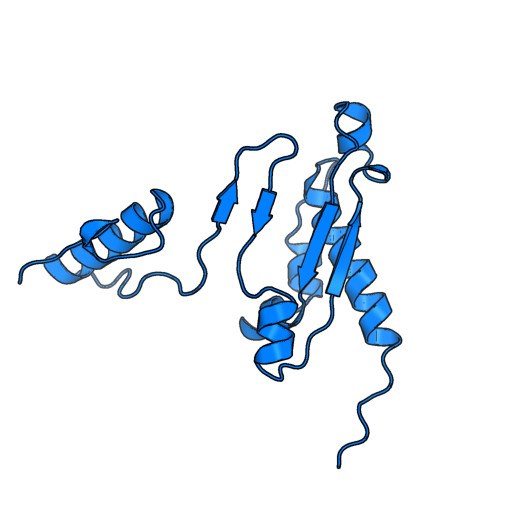CA . GLY A 1 86 ? 10.416 10.306 -19.895 1.00 86.50 86 GLY A CA 1
ATOM 637 C C . GLY A 1 86 ? 10.909 9.942 -18.490 1.00 86.50 86 GLY A C 1
ATOM 638 O O . GLY A 1 86 ? 11.920 10.476 -18.054 1.00 86.50 86 GLY A O 1
ATOM 639 N N . PHE A 1 87 ? 10.241 9.015 -17.795 1.00 84.69 87 PHE A N 1
ATOM 640 C CA . PHE A 1 87 ? 10.642 8.535 -16.465 1.00 84.69 87 PHE A CA 1
ATOM 641 C C . PHE A 1 87 ? 10.785 7.004 -16.477 1.00 84.69 87 PHE A C 1
ATOM 643 O O . PHE A 1 87 ? 9.901 6.297 -15.985 1.00 84.69 87 PHE A O 1
ATOM 650 N N . PRO A 1 88 ? 11.843 6.465 -17.108 1.00 85.75 88 PRO A N 1
ATOM 651 C CA . PRO A 1 88 ? 12.083 5.024 -17.175 1.00 85.75 88 PRO A CA 1
ATOM 652 C C . PRO A 1 88 ? 12.655 4.453 -15.867 1.00 85.75 88 PRO A C 1
ATOM 654 O O . PRO A 1 88 ? 12.696 3.234 -15.706 1.00 85.75 88 PRO A O 1
ATOM 657 N N . ASP A 1 89 ? 13.098 5.313 -14.949 1.00 84.50 89 ASP A N 1
ATOM 658 C CA . ASP A 1 89 ? 13.704 4.909 -13.685 1.00 84.50 89 ASP A CA 1
ATOM 659 C C . ASP A 1 89 ? 12.646 4.462 -12.675 1.00 84.50 89 ASP A C 1
ATOM 661 O O . ASP A 1 89 ? 11.615 5.111 -12.493 1.00 84.50 89 ASP A O 1
ATOM 665 N N . GLY A 1 90 ? 12.918 3.349 -11.995 1.00 82.12 90 GLY A N 1
ATOM 666 C CA . GLY A 1 90 ? 12.053 2.785 -10.962 1.00 82.12 90 GLY A CA 1
ATOM 667 C C . GLY A 1 90 ? 11.696 1.319 -11.198 1.00 82.12 90 GLY A C 1
ATOM 668 O O . GLY A 1 90 ? 12.044 0.701 -12.213 1.00 82.12 90 GLY A O 1
ATOM 669 N N . LEU A 1 91 ? 11.014 0.740 -10.213 1.00 83.44 91 LEU A N 1
ATOM 670 C CA . LEU A 1 91 ? 10.568 -0.646 -10.240 1.00 83.44 91 LEU A CA 1
ATOM 671 C C . LEU A 1 91 ? 9.312 -0.831 -9.393 1.00 83.44 91 LEU A C 1
ATOM 673 O O . LEU A 1 91 ? 9.089 -0.112 -8.424 1.00 83.44 91 LEU A O 1
ATOM 677 N N . VAL A 1 92 ? 8.544 -1.861 -9.728 1.00 80.00 92 VAL A N 1
ATOM 678 C CA . VAL A 1 92 ? 7.501 -2.431 -8.875 1.00 80.00 92 VAL A CA 1
ATOM 679 C C . VAL A 1 92 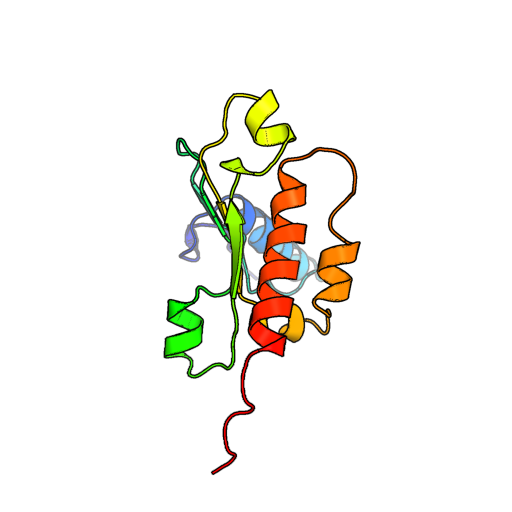? 7.987 -3.777 -8.356 1.00 80.00 92 VAL A C 1
ATOM 681 O O . VAL A 1 92 ? 8.572 -4.565 -9.103 1.00 80.00 92 VAL A O 1
ATOM 684 N N . LYS A 1 93 ? 7.744 -4.039 -7.071 1.00 77.75 93 LYS A N 1
ATOM 685 C CA . LYS A 1 93 ? 8.076 -5.292 -6.395 1.00 77.75 93 LYS A CA 1
ATOM 686 C C . LYS A 1 93 ? 6.876 -5.780 -5.594 1.00 77.75 93 LYS A C 1
ATOM 688 O O . LYS A 1 93 ? 6.268 -5.004 -4.867 1.00 77.75 93 LYS A O 1
ATOM 693 N N . LEU A 1 94 ? 6.584 -7.069 -5.706 1.00 78.38 94 LEU A N 1
ATOM 694 C CA . LEU A 1 94 ? 5.538 -7.764 -4.966 1.00 78.38 94 LEU A CA 1
ATOM 695 C C . LEU A 1 94 ? 6.154 -8.817 -4.044 1.00 78.38 94 LEU A C 1
ATOM 697 O O . LEU A 1 94 ? 7.149 -9.446 -4.408 1.00 78.38 94 LEU A O 1
ATOM 701 N N . VAL A 1 95 ? 5.541 -9.012 -2.874 1.00 75.19 95 VAL A N 1
ATOM 702 C CA . VAL A 1 95 ? 5.840 -10.086 -1.913 1.00 75.19 95 VAL A CA 1
ATOM 703 C C . VAL A 1 95 ? 4.565 -10.926 -1.761 1.00 75.19 95 VAL A C 1
ATOM 705 O O . VAL A 1 95 ? 3.568 -10.464 -1.211 1.00 75.19 95 VAL A O 1
ATOM 708 N N . PHE A 1 96 ? 4.552 -12.142 -2.308 1.00 65.75 96 PHE A N 1
ATOM 709 C CA . PHE A 1 96 ? 3.324 -12.882 -2.645 1.00 65.75 96 PHE A CA 1
ATOM 710 C C . PHE A 1 96 ? 2.581 -13.525 -1.487 1.00 65.75 96 PHE A C 1
ATOM 712 O O . PHE A 1 96 ? 1.421 -13.899 -1.642 1.00 65.75 96 PHE A O 1
ATOM 719 N N . GLN A 1 97 ? 3.187 -13.605 -0.312 1.00 57.00 97 GLN A N 1
ATOM 720 C CA . GLN A 1 97 ? 2.480 -14.131 0.846 1.00 57.00 97 GLN A CA 1
ATOM 721 C C . GLN A 1 97 ? 1.333 -13.209 1.298 1.00 57.00 97 GLN A C 1
ATOM 723 O O . GLN A 1 97 ? 0.320 -13.675 1.812 1.00 57.00 97 GLN A O 1
ATOM 728 N N . PHE A 1 98 ? 1.470 -11.902 1.054 1.00 49.66 98 PHE A N 1
ATOM 729 C CA . PHE A 1 98 ? 0.457 -10.901 1.375 1.00 49.66 98 PHE A CA 1
ATOM 730 C C . PHE A 1 98 ? -0.812 -11.052 0.526 1.00 49.66 98 PHE A C 1
ATOM 732 O O . PHE A 1 98 ? -1.913 -10.930 1.049 1.00 49.66 98 PHE A O 1
ATOM 739 N N . VAL A 1 99 ? -0.665 -11.379 -0.765 1.00 52.06 99 VAL A N 1
ATOM 740 C CA . VAL A 1 99 ? -1.808 -11.576 -1.676 1.00 52.06 99 VAL A CA 1
ATOM 741 C C . VAL A 1 99 ? -2.667 -12.759 -1.212 1.00 52.06 99 VAL A C 1
ATOM 743 O O . VAL A 1 99 ? -3.888 -12.659 -1.185 1.00 52.06 99 VAL A O 1
ATOM 746 N N . ILE A 1 100 ? -2.016 -13.836 -0.761 1.00 52.44 100 ILE A N 1
ATOM 747 C CA . ILE A 1 100 ? -2.660 -15.096 -0.367 1.00 52.44 100 ILE A CA 1
ATOM 748 C C . ILE A 1 100 ? -3.356 -14.995 1.007 1.00 52.44 100 ILE A C 1
ATOM 750 O O . ILE A 1 100 ? -4.349 -15.681 1.242 1.00 52.44 100 ILE A O 1
ATOM 754 N N . HIS A 1 101 ? -2.889 -14.126 1.914 1.00 46.41 101 HIS A N 1
ATOM 755 C CA . HIS A 1 101 ? -3.451 -13.996 3.269 1.00 46.41 101 HIS A CA 1
ATOM 756 C C . HIS A 1 101 ? -4.873 -13.388 3.297 1.00 46.41 101 HIS A C 1
ATOM 758 O O . HIS A 1 101 ? -5.626 -13.644 4.231 1.00 46.41 101 HIS A O 1
ATOM 764 N N . GLU A 1 102 ? -5.276 -12.641 2.265 1.00 52.47 102 GLU A N 1
ATOM 765 C CA . GLU A 1 102 ? -6.645 -12.110 2.093 1.00 52.47 102 GLU A CA 1
ATOM 766 C C . GLU A 1 102 ? -7.555 -13.059 1.280 1.00 52.47 102 GLU A C 1
ATOM 768 O O . GLU A 1 102 ? -8.593 -12.655 0.765 1.00 52.47 102 GLU A O 1
ATOM 773 N N . SER A 1 103 ? -7.173 -14.335 1.114 1.00 54.25 103 SER A N 1
ATOM 774 C CA . SER A 1 103 ? -7.837 -15.309 0.218 1.00 54.25 103 SER A CA 1
ATOM 775 C C . SER A 1 103 ? -7.870 -14.905 -1.266 1.00 54.25 103 SER A C 1
ATOM 777 O O . SER A 1 103 ? -8.497 -15.582 -2.081 1.00 54.25 103 SER A O 1
ATOM 779 N N . GLY A 1 104 ? -7.177 -13.826 -1.637 1.00 54.59 104 GLY A N 1
ATOM 780 C CA . GLY A 1 104 ? -6.950 -13.445 -3.022 1.00 54.59 104 GLY A CA 1
ATOM 781 C C . GLY A 1 104 ? -5.883 -14.339 -3.641 1.00 54.59 104 GLY A C 1
ATOM 782 O O . GLY A 1 104 ? -4.854 -14.632 -3.034 1.00 54.59 104 GLY A O 1
ATOM 783 N N . THR A 1 105 ? -6.106 -14.792 -4.868 1.00 60.47 105 THR A N 1
ATOM 784 C CA . THR A 1 105 ? -5.053 -15.492 -5.605 1.00 60.47 105 THR A CA 1
ATOM 785 C C . THR A 1 105 ? -4.189 -14.482 -6.364 1.00 60.47 105 THR A C 1
ATOM 787 O O . THR A 1 105 ? -4.591 -13.345 -6.616 1.00 60.47 105 THR A O 1
ATOM 790 N N . ILE A 1 106 ? -2.976 -14.871 -6.744 1.00 62.72 106 ILE A N 1
ATOM 791 C CA . ILE A 1 106 ? -2.122 -14.040 -7.603 1.00 62.72 106 ILE A CA 1
ATOM 792 C C . ILE A 1 106 ? -2.800 -13.732 -8.947 1.00 62.72 106 ILE A C 1
ATOM 794 O O . ILE A 1 106 ? -2.611 -12.650 -9.496 1.00 62.72 106 ILE A O 1
ATOM 798 N N . GLU A 1 107 ? -3.667 -14.630 -9.415 1.00 59.59 107 GLU A N 1
ATOM 799 C CA . GLU A 1 107 ? -4.544 -14.434 -10.569 1.00 59.59 107 GLU A CA 1
ATOM 800 C C . GLU A 1 107 ? -5.562 -13.309 -10.322 1.00 59.59 107 GLU A C 1
ATOM 802 O O . GLU A 1 107 ? -5.699 -12.436 -11.172 1.00 59.59 107 GLU A O 1
ATOM 807 N N . HIS A 1 108 ? -6.178 -13.230 -9.133 1.00 58.97 108 HIS A N 1
ATOM 808 C CA . HIS A 1 108 ? -7.061 -12.106 -8.781 1.00 58.97 108 HIS A CA 1
ATOM 809 C C . HIS A 1 108 ? -6.328 -10.759 -8.833 1.00 58.97 108 HIS A C 1
ATOM 811 O O . HIS A 1 108 ? -6.891 -9.764 -9.283 1.00 58.97 108 HIS A O 1
ATOM 817 N N . PHE A 1 109 ? -5.066 -10.711 -8.400 1.00 61.03 109 PHE A N 1
ATOM 818 C CA . PHE A 1 109 ? -4.266 -9.487 -8.467 1.00 61.03 109 PHE A CA 1
ATOM 819 C C . PHE A 1 109 ? -3.889 -9.112 -9.912 1.00 61.03 109 PHE A C 1
ATOM 821 O O . PHE A 1 109 ? -3.918 -7.937 -10.289 1.00 61.03 109 PHE A O 1
ATOM 828 N N . ILE A 1 110 ? -3.569 -10.112 -10.738 1.00 60.38 110 ILE A N 1
ATOM 829 C CA . ILE A 1 110 ? -3.290 -9.940 -12.171 1.00 60.38 110 ILE A CA 1
ATOM 830 C C . ILE A 1 110 ? -4.516 -9.371 -12.896 1.00 60.38 110 ILE A C 1
ATOM 832 O O . ILE A 1 110 ? -4.365 -8.433 -13.682 1.00 60.38 110 ILE A O 1
ATOM 836 N N . ASP A 1 111 ? -5.706 -9.888 -12.595 1.00 57.53 111 ASP A N 1
ATOM 837 C CA . ASP A 1 111 ? -6.959 -9.483 -13.239 1.00 57.53 111 ASP A CA 1
ATOM 838 C C . ASP A 1 111 ? -7.482 -8.131 -12.723 1.00 57.53 111 ASP A C 1
ATOM 840 O O . ASP A 1 111 ? -8.078 -7.367 -13.482 1.00 57.53 111 ASP A O 1
ATOM 844 N N . ALA A 1 112 ? -7.202 -7.783 -11.461 1.00 53.75 112 ALA A N 1
ATOM 845 C CA . ALA A 1 112 ? -7.545 -6.484 -10.874 1.00 53.75 112 ALA A CA 1
ATOM 846 C C . ALA A 1 112 ? -6.652 -5.328 -11.369 1.00 53.75 112 ALA A C 1
ATOM 848 O O . ALA A 1 112 ? -6.974 -4.153 -11.166 1.00 53.75 112 ALA A O 1
ATOM 849 N N . THR A 1 113 ? -5.527 -5.630 -12.024 1.00 51.97 113 THR A N 1
ATOM 850 C CA . THR A 1 113 ? -4.641 -4.605 -12.580 1.00 51.97 113 THR A CA 1
ATOM 851 C C . THR A 1 113 ? -5.203 -4.115 -13.920 1.00 51.97 113 THR A C 1
ATOM 853 O O . THR A 1 113 ? -5.010 -4.742 -14.961 1.00 51.97 113 THR A O 1
ATOM 856 N N . PHE A 1 114 ? -5.916 -2.984 -13.886 1.00 40.19 114 PHE A N 1
ATOM 857 C CA . PHE A 1 114 ? -6.581 -2.367 -15.041 1.00 40.19 114 PHE A CA 1
ATOM 858 C C . PHE A 1 114 ? -5.682 -2.264 -16.293 1.00 40.19 114 PHE A C 1
ATOM 860 O O . PHE A 1 114 ? -4.546 -1.788 -16.234 1.00 40.19 114 PHE A O 1
ATOM 867 N N . ALA A 1 115 ? -6.221 -2.703 -17.436 1.00 40.94 115 ALA A N 1
ATOM 868 C CA . ALA A 1 115 ? -5.576 -2.690 -18.752 1.00 40.94 115 ALA A CA 1
ATOM 869 C C . ALA A 1 115 ? -5.442 -1.273 -19.362 1.00 40.94 115 ALA A C 1
ATOM 871 O O . ALA A 1 115 ? -6.145 -0.363 -18.939 1.00 40.94 115 ALA A O 1
ATOM 872 N N . VAL A 1 116 ? -4.607 -1.155 -20.416 1.00 47.84 116 VAL A N 1
ATOM 873 C CA . VAL A 1 116 ? -4.141 0.032 -21.199 1.00 47.84 116 VAL A CA 1
ATOM 874 C C . VAL A 1 116 ? -2.886 0.737 -20.631 1.00 47.84 116 VAL A C 1
ATOM 876 O O . VAL A 1 116 ? -2.636 0.616 -19.433 1.00 47.84 116 VAL A O 1
ATOM 879 N N . PRO A 1 117 ? -2.013 1.385 -21.452 1.00 52.88 117 PRO A N 1
ATOM 880 C CA . PRO A 1 117 ? -0.606 1.597 -21.096 1.00 52.88 117 PRO A CA 1
ATOM 881 C C . PRO A 1 117 ? -0.464 2.615 -19.962 1.00 52.88 117 PRO A C 1
ATOM 883 O O . PRO A 1 117 ? -0.408 3.831 -20.165 1.00 52.88 117 PRO A O 1
ATOM 886 N N . THR A 1 118 ? -0.381 2.088 -18.748 1.00 66.19 118 THR A N 1
ATOM 887 C CA . THR A 1 118 ? -0.157 2.815 -17.504 1.00 66.19 118 THR A CA 1
ATOM 888 C C . THR A 1 118 ? 1.085 2.248 -16.820 1.00 66.19 118 THR A C 1
ATOM 890 O O . THR A 1 118 ? 1.507 1.121 -17.091 1.00 66.19 118 THR A O 1
ATOM 893 N N . ARG A 1 119 ? 1.694 3.010 -15.902 1.00 71.56 119 ARG A N 1
ATOM 894 C CA . ARG A 1 119 ? 2.768 2.463 -15.050 1.00 71.56 119 ARG A CA 1
ATOM 895 C C . ARG A 1 119 ? 2.260 1.318 -14.169 1.00 71.56 119 ARG A C 1
ATOM 897 O O . ARG A 1 119 ? 3.052 0.473 -13.762 1.00 71.56 119 ARG A O 1
ATOM 904 N N . SER A 1 120 ? 0.945 1.249 -13.950 1.00 72.25 120 SER A N 1
ATOM 905 C CA . SER A 1 120 ? 0.287 0.172 -13.217 1.00 72.25 120 SER A CA 1
ATOM 906 C C . SER A 1 120 ? 0.466 -1.201 -13.879 1.00 72.25 120 SER A C 1
ATOM 908 O O . SER A 1 120 ? 0.440 -2.212 -13.189 1.00 72.25 120 SER A O 1
ATOM 910 N N . GLU A 1 121 ? 0.770 -1.269 -15.180 1.00 78.06 121 GLU A N 1
ATOM 911 C CA . GLU A 1 121 ? 1.110 -2.529 -15.862 1.00 78.06 121 GLU A CA 1
ATOM 912 C C . GLU A 1 121 ? 2.341 -3.228 -15.241 1.00 78.06 121 GLU A C 1
ATOM 914 O O . GLU A 1 121 ? 2.466 -4.451 -15.293 1.00 78.06 121 GLU A O 1
ATOM 919 N N . ALA A 1 122 ? 3.238 -2.483 -14.584 1.00 80.00 122 ALA A N 1
ATOM 920 C CA . ALA A 1 122 ? 4.379 -3.067 -13.881 1.00 80.00 122 ALA A CA 1
ATOM 921 C C . ALA A 1 122 ? 3.962 -3.994 -12.720 1.00 80.00 122 ALA A C 1
ATOM 923 O O . ALA A 1 122 ? 4.676 -4.952 -12.431 1.00 80.00 122 ALA A O 1
ATOM 924 N N . TYR A 1 123 ? 2.797 -3.777 -12.095 1.00 78.75 123 TYR A N 1
ATOM 925 C CA . TYR A 1 123 ? 2.255 -4.699 -11.086 1.00 78.75 123 TYR A CA 1
ATOM 926 C C . TYR A 1 123 ? 1.927 -6.067 -11.694 1.00 78.75 123 TYR A C 1
ATOM 928 O O . TYR A 1 123 ? 2.262 -7.098 -11.114 1.00 78.75 123 TYR A O 1
ATOM 936 N N . LYS A 1 124 ? 1.369 -6.084 -12.909 1.00 79.06 124 LYS A N 1
ATOM 937 C CA . LYS A 1 124 ? 1.055 -7.314 -13.643 1.00 79.06 124 LYS A CA 1
ATOM 938 C C . LYS A 1 124 ? 2.313 -8.112 -13.993 1.00 79.06 124 LYS A C 1
ATOM 940 O O . LYS A 1 124 ? 2.379 -9.308 -13.724 1.00 79.06 124 LYS A O 1
ATOM 945 N N . TYR A 1 125 ? 3.339 -7.464 -14.547 1.00 83.81 125 TYR A N 1
ATOM 946 C CA . TYR A 1 125 ? 4.598 -8.154 -14.860 1.00 83.81 125 TYR A CA 1
ATOM 947 C C . TYR A 1 125 ? 5.352 -8.600 -13.607 1.00 83.81 125 TYR A C 1
ATOM 949 O O . TYR A 1 125 ? 5.949 -9.675 -13.618 1.00 83.81 125 TYR A O 1
ATOM 957 N N . ALA A 1 126 ? 5.280 -7.833 -12.514 1.00 82.31 126 ALA A N 1
ATOM 958 C CA . ALA A 1 126 ? 5.822 -8.273 -11.235 1.00 82.31 126 ALA A CA 1
ATOM 959 C C . ALA A 1 126 ? 5.116 -9.550 -10.752 1.00 82.31 126 ALA A C 1
ATOM 961 O O . ALA A 1 126 ? 5.786 -10.470 -10.293 1.00 82.31 126 ALA A O 1
ATOM 962 N N . ALA A 1 127 ? 3.793 -9.655 -10.922 1.00 80.75 127 ALA A N 1
ATOM 963 C CA . ALA A 1 127 ? 3.044 -10.868 -10.601 1.00 80.75 127 ALA A CA 1
ATOM 964 C C . ALA A 1 127 ? 3.469 -12.071 -11.464 1.00 80.75 127 ALA A C 1
ATOM 966 O O . ALA A 1 127 ? 3.711 -13.152 -10.928 1.00 80.75 127 ALA A O 1
ATOM 967 N N . TYR A 1 128 ? 3.656 -11.887 -12.776 1.00 82.69 128 TYR A N 1
ATOM 968 C CA . TYR A 1 128 ? 4.151 -12.953 -13.657 1.00 82.69 128 TYR A CA 1
ATOM 969 C C . TYR A 1 128 ? 5.580 -13.413 -13.331 1.00 82.69 128 TYR A C 1
ATOM 971 O O . TYR A 1 128 ? 5.854 -14.617 -13.362 1.00 82.69 128 TYR A O 1
ATOM 979 N N . ASP A 1 129 ? 6.485 -12.489 -12.992 1.00 84.25 129 ASP A N 1
ATOM 980 C CA . ASP A 1 129 ? 7.830 -12.837 -12.505 1.00 84.25 129 ASP A CA 1
ATOM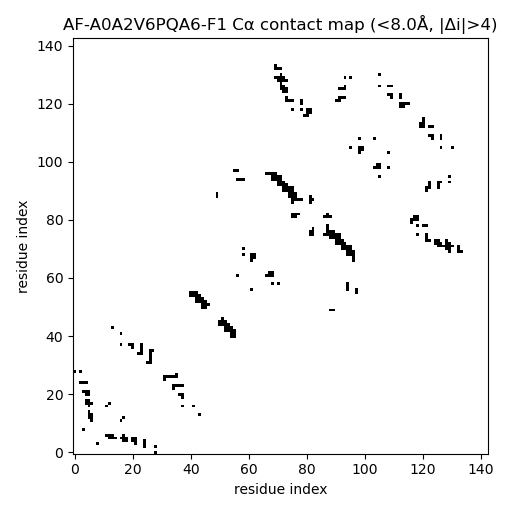 981 C C . ASP A 1 129 ? 7.734 -13.696 -11.235 1.00 84.25 129 ASP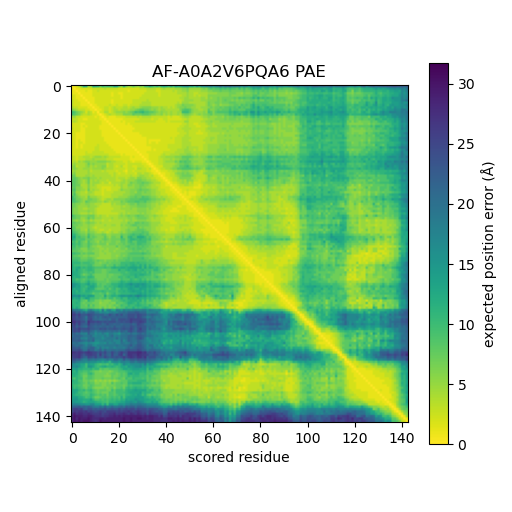 A C 1
ATOM 983 O O . ASP A 1 129 ? 8.378 -14.739 -11.126 1.00 84.25 129 ASP A O 1
ATOM 987 N N . GLY A 1 130 ? 6.834 -13.321 -10.326 1.00 81.75 130 GLY A N 1
ATOM 988 C CA . GLY A 1 130 ? 6.499 -14.091 -9.136 1.00 81.75 130 GLY A CA 1
ATOM 989 C C . GLY A 1 130 ? 6.039 -15.514 -9.383 1.00 81.75 130 GLY A C 1
ATOM 990 O O . GLY A 1 130 ? 6.614 -16.456 -8.840 1.00 81.75 130 GLY A O 1
ATOM 991 N N . LEU A 1 131 ? 5.023 -15.674 -10.232 1.00 81.06 131 LEU A N 1
ATOM 992 C CA . LEU A 1 131 ? 4.507 -16.981 -10.642 1.00 81.06 131 LEU A CA 1
ATOM 993 C C . LEU A 1 131 ? 5.607 -17.864 -11.227 1.00 81.06 131 LEU A C 1
ATOM 995 O O . LEU A 1 131 ? 5.722 -19.036 -10.873 1.00 81.06 131 LEU A O 1
ATOM 999 N N . THR A 1 132 ? 6.447 -17.287 -12.087 1.00 84.00 132 THR A N 1
ATOM 1000 C CA . THR A 1 132 ? 7.558 -18.001 -12.728 1.00 84.00 132 THR A CA 1
ATOM 1001 C C . THR A 1 132 ? 8.594 -18.474 -11.708 1.00 84.00 132 THR A C 1
ATOM 1003 O O . THR A 1 132 ? 9.174 -19.551 -11.853 1.00 84.00 132 THR A O 1
ATOM 1006 N N . ARG A 1 133 ? 8.859 -17.679 -10.667 1.00 81.69 133 ARG A N 1
ATOM 1007 C CA . ARG A 1 133 ? 9.775 -18.055 -9.582 1.00 81.69 133 ARG A CA 1
ATOM 1008 C C . ARG A 1 133 ? 9.174 -19.141 -8.703 1.00 81.69 133 ARG A C 1
ATOM 1010 O O . ARG A 1 133 ? 9.837 -20.144 -8.445 1.00 81.69 133 ARG A O 1
ATOM 1017 N N . LEU A 1 134 ? 7.899 -18.998 -8.346 1.00 79.19 134 LEU A N 1
ATOM 1018 C CA . LEU A 1 134 ? 7.171 -19.981 -7.553 1.00 79.19 134 LEU A CA 1
ATOM 1019 C C . LEU A 1 134 ? 7.097 -21.340 -8.262 1.00 79.19 134 LEU A C 1
ATOM 1021 O O . LEU A 1 134 ? 7.378 -22.362 -7.645 1.00 79.19 134 LEU A O 1
ATOM 1025 N N . SER A 1 135 ? 6.818 -21.366 -9.569 1.00 78.44 135 SER A N 1
ATOM 1026 C CA . SER A 1 135 ? 6.750 -22.611 -10.348 1.00 78.44 135 SER A CA 1
ATOM 1027 C C . SER A 1 135 ? 8.100 -23.327 -10.473 1.00 78.44 135 SER A C 1
ATOM 1029 O O . SER A 1 135 ? 8.150 -24.521 -10.757 1.00 78.44 135 SER A O 1
ATOM 1031 N N . ARG A 1 136 ? 9.211 -22.602 -10.298 1.00 79.69 136 ARG A N 1
ATOM 1032 C CA . ARG A 1 136 ? 10.580 -23.147 -10.311 1.00 79.69 136 ARG A CA 1
ATOM 1033 C C . ARG A 1 136 ? 11.060 -23.569 -8.922 1.00 79.69 136 ARG A C 1
ATOM 1035 O O . ARG A 1 136 ? 12.105 -24.213 -8.812 1.00 79.69 136 ARG A O 1
ATOM 1042 N N . ARG A 1 137 ? 10.329 -23.211 -7.864 1.00 74.44 137 ARG A N 1
ATOM 1043 C CA . ARG A 1 137 ? 10.684 -23.523 -6.483 1.00 74.44 137 ARG A CA 1
ATOM 1044 C C . ARG A 1 137 ? 10.460 -25.014 -6.232 1.00 74.44 137 ARG A C 1
ATOM 1046 O O . ARG A 1 137 ? 9.345 -25.515 -6.339 1.00 74.44 137 ARG A O 1
ATOM 1053 N N . LYS A 1 138 ? 11.528 -25.743 -5.893 1.00 62.12 138 LYS A N 1
ATOM 1054 C CA . LYS A 1 138 ? 11.384 -27.118 -5.393 1.00 62.12 138 LYS A CA 1
ATOM 1055 C C . LYS A 1 138 ? 10.588 -27.069 -4.083 1.00 62.12 138 LYS A C 1
ATOM 1057 O O . LYS A 1 138 ? 10.905 -26.215 -3.252 1.00 62.12 138 LYS A O 1
ATOM 1062 N N . PRO A 1 139 ? 9.596 -27.953 -3.874 1.00 57.84 139 PRO A N 1
ATOM 1063 C CA . PRO A 1 139 ? 8.891 -28.010 -2.602 1.00 57.84 139 PRO A CA 1
ATOM 1064 C C . PRO A 1 139 ? 9.911 -28.237 -1.485 1.00 57.84 139 PRO A C 1
ATOM 1066 O O . PRO A 1 139 ? 10.814 -29.069 -1.620 1.00 57.84 139 PRO A O 1
ATOM 1069 N N . ALA A 1 140 ? 9.802 -27.455 -0.410 1.00 55.78 140 ALA A N 1
ATOM 1070 C CA . ALA A 1 140 ? 10.622 -27.668 0.771 1.00 55.78 140 ALA A CA 1
ATOM 1071 C C . ALA A 1 140 ? 10.373 -29.103 1.252 1.00 55.78 140 ALA A C 1
ATOM 1073 O O . ALA A 1 140 ? 9.225 -29.477 1.489 1.00 55.78 140 ALA A O 1
ATOM 1074 N N . MET A 1 141 ? 11.432 -29.917 1.331 1.00 47.22 141 MET A N 1
ATOM 1075 C CA . MET A 1 141 ? 11.351 -31.253 1.920 1.00 47.22 141 MET A CA 1
ATOM 1076 C C . MET A 1 141 ? 10.769 -31.097 3.323 1.00 47.22 141 MET A C 1
ATOM 1078 O O . MET A 1 141 ? 11.406 -30.499 4.191 1.00 47.22 141 MET A O 1
ATOM 1082 N N . THR A 1 142 ? 9.546 -31.585 3.511 1.00 42.50 142 THR A N 1
ATOM 1083 C CA . THR A 1 142 ? 8.888 -31.654 4.812 1.00 42.50 142 THR A CA 1
ATOM 1084 C C . THR A 1 142 ? 9.795 -32.468 5.734 1.00 42.50 142 THR A C 1
ATOM 1086 O O . THR A 1 142 ? 10.101 -33.620 5.425 1.00 42.50 142 THR A O 1
ATOM 1089 N N . ARG A 1 143 ? 10.304 -31.839 6.797 1.00 39.19 143 ARG A N 1
ATOM 1090 C CA . ARG A 1 143 ? 10.964 -32.537 7.905 1.00 39.19 143 ARG A CA 1
ATOM 1091 C C . ARG A 1 143 ? 9.923 -33.012 8.900 1.00 39.19 143 ARG A C 1
ATOM 1093 O O . ARG A 1 143 ? 8.948 -32.255 9.102 1.00 39.19 143 ARG A O 1
#

Radius of gyration: 18.79 Å; Cα contacts (8 Å, |Δi|>4): 193; chains: 1; bounding box: 36×45×50 Å

Solvent-accessible surface area (backbone atoms only — not comparable to full-atom values): 8578 Å² total; per-residue (Å²): 137,89,80,78,50,35,61,89,74,45,82,75,81,40,72,72,53,21,57,43,35,40,50,23,41,51,17,64,76,70,70,46,96,80,44,87,66,66,74,93,62,63,79,45,75,44,94,51,92,74,65,48,72,53,61,70,74,51,72,65,55,36,55,74,66,72,47,84,67,53,57,14,54,19,52,24,69,79,33,69,38,22,49,76,69,73,49,31,75,60,69,37,75,46,54,52,44,63,46,48,73,74,77,37,49,72,65,55,56,46,69,67,46,70,84,73,87,41,70,63,49,27,56,39,46,5,49,52,43,23,52,57,48,56,75,67,52,74,78,77,80,84,126

pLDDT: mean 79.08, std 14.15, range [39.19, 96.19]

Nearest PDB structures (foldseek):
  8ajj-assembly3_B-2  TM=8.690E-01  e=1.271E-05  Staphylococcus aureus
  5x1y-assembly3_F  TM=8.033E-01  e=7.093E-06  Lysinibacillus sphaericus
  8uub-assembly1_A-2  TM=8.471E-01  e=1.117E-05  Streptococcus pneumoniae D39
  8ajj-assembly1_D  TM=8.653E-01  e=2.279E-05  Staphylococcus aureus
  8k40-assembly1_B  TM=7.832E-01  e=1.755E-03  Gelidibacter salicanalis